Protein AF-A0AAN8ETK8-F1 (afdb_monomer_lite)

pLDDT: mean 74.11, std 19.57, range [38.56, 96.75]

Structure (mmCIF, N/CA/C/O backbone):
data_AF-A0AAN8ETK8-F1
#
_entry.id   AF-A0AAN8ETK8-F1
#
loop_
_atom_site.group_PDB
_atom_site.id
_atom_site.type_symbol
_atom_site.label_atom_id
_atom_site.label_alt_id
_atom_site.label_comp_id
_atom_site.label_asym_id
_atom_site.label_entity_id
_atom_site.label_seq_id
_atom_site.pdbx_PDB_ins_code
_atom_site.Cartn_x
_atom_site.Cartn_y
_atom_site.Cartn_z
_atom_site.occupancy
_atom_site.B_iso_or_equiv
_atom_site.auth_seq_id
_atom_site.auth_comp_id
_atom_site.auth_asym_id
_atom_site.auth_atom_id
_atom_site.pdbx_PDB_model_num
ATOM 1 N N . LEU A 1 1 ? 7.767 -2.234 -12.163 1.00 72.00 1 LEU A N 1
ATOM 2 C CA . LEU A 1 1 ? 8.259 -2.476 -10.790 1.00 72.00 1 LEU A CA 1
ATOM 3 C C . LEU A 1 1 ? 7.826 -3.874 -10.368 1.00 72.00 1 LEU A C 1
ATOM 5 O O . LEU A 1 1 ? 6.645 -4.181 -10.501 1.00 72.00 1 LEU A O 1
ATOM 9 N N . VAL A 1 2 ? 8.758 -4.718 -9.932 1.00 86.69 2 VAL A N 1
ATOM 10 C CA . VAL A 1 2 ? 8.473 -6.072 -9.434 1.00 86.69 2 VAL A CA 1
ATOM 11 C C . VAL A 1 2 ? 8.632 -6.039 -7.916 1.00 86.69 2 VAL A C 1
ATOM 13 O O . VAL A 1 2 ? 9.653 -5.566 -7.430 1.00 86.69 2 VAL A O 1
ATOM 16 N N . PHE A 1 3 ? 7.608 -6.474 -7.181 1.00 91.44 3 PHE A N 1
ATOM 17 C CA . PHE A 1 3 ? 7.671 -6.575 -5.720 1.00 91.44 3 PHE A CA 1
ATOM 18 C C . PHE A 1 3 ? 8.444 -7.823 -5.304 1.00 91.44 3 PHE A C 1
ATOM 20 O O . PHE A 1 3 ? 8.356 -8.848 -5.981 1.00 91.44 3 PHE A O 1
ATOM 27 N N . THR A 1 4 ? 9.124 -7.763 -4.160 1.00 95.06 4 THR A N 1
ATOM 28 C CA . THR A 1 4 ? 9.627 -8.976 -3.505 1.00 95.06 4 THR A CA 1
ATOM 29 C C . THR A 1 4 ? 8.462 -9.835 -3.008 1.00 95.06 4 THR A C 1
ATOM 31 O O . THR A 1 4 ? 7.333 -9.355 -2.847 1.00 95.06 4 THR A O 1
ATOM 34 N N . ASP A 1 5 ? 8.723 -11.113 -2.731 1.00 92.94 5 ASP A N 1
ATOM 35 C CA . ASP A 1 5 ? 7.687 -12.017 -2.223 1.00 92.94 5 ASP A CA 1
ATOM 36 C C . ASP A 1 5 ? 7.090 -11.536 -0.899 1.00 92.94 5 ASP A C 1
ATOM 38 O O . ASP A 1 5 ? 5.873 -11.599 -0.716 1.00 92.94 5 ASP A O 1
ATOM 42 N N . ILE A 1 6 ? 7.927 -10.989 -0.013 1.00 92.44 6 ILE A N 1
ATOM 43 C CA . ILE A 1 6 ? 7.503 -10.428 1.275 1.00 92.44 6 ILE A CA 1
ATOM 44 C C . ILE A 1 6 ? 6.607 -9.209 1.037 1.00 92.44 6 ILE A C 1
ATOM 46 O O . ILE A 1 6 ? 5.463 -9.198 1.483 1.00 92.44 6 ILE A O 1
ATOM 50 N N . GLN A 1 7 ? 7.056 -8.234 0.233 1.00 94.06 7 GLN A N 1
ATOM 51 C CA . GLN A 1 7 ? 6.262 -7.042 -0.099 1.00 94.06 7 GLN A CA 1
ATOM 52 C C . GLN A 1 7 ? 4.895 -7.417 -0.679 1.00 94.06 7 GLN A C 1
ATOM 54 O O . GLN A 1 7 ? 3.865 -6.877 -0.273 1.00 94.06 7 GLN A O 1
ATOM 59 N N . LYS A 1 8 ? 4.867 -8.376 -1.609 1.00 94.25 8 LYS A N 1
ATOM 60 C CA . LYS A 1 8 ? 3.634 -8.845 -2.242 1.00 94.25 8 LYS A CA 1
ATOM 61 C C . LYS A 1 8 ? 2.696 -9.513 -1.236 1.00 94.25 8 LYS A C 1
ATOM 63 O O . LYS A 1 8 ? 1.506 -9.197 -1.241 1.00 94.25 8 LYS A O 1
ATOM 68 N N . ARG A 1 9 ? 3.201 -10.418 -0.391 1.00 93.38 9 ARG 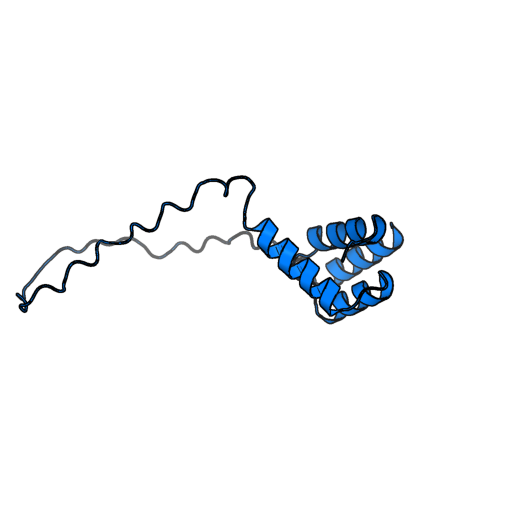A N 1
ATOM 69 C CA . ARG A 1 9 ? 2.393 -11.126 0.618 1.00 93.38 9 ARG A CA 1
ATOM 70 C C . ARG A 1 9 ? 1.816 -10.157 1.644 1.00 93.38 9 ARG A C 1
ATOM 72 O O . ARG A 1 9 ? 0.611 -10.206 1.887 1.00 93.38 9 ARG A O 1
ATOM 79 N N . THR A 1 10 ? 2.620 -9.225 2.150 1.00 94.25 10 THR A N 1
ATOM 80 C CA . THR A 1 10 ? 2.177 -8.205 3.108 1.00 94.25 10 THR A CA 1
ATOM 81 C C . THR A 1 10 ? 1.108 -7.295 2.502 1.00 94.25 10 THR A C 1
ATOM 83 O O . THR A 1 10 ? 0.029 -7.146 3.073 1.00 94.25 10 THR A O 1
ATOM 86 N N . LEU A 1 11 ? 1.329 -6.759 1.294 1.00 95.00 11 LEU A N 1
ATOM 87 C CA . LEU A 1 11 ? 0.341 -5.922 0.599 1.00 95.00 11 LEU A CA 1
ATOM 88 C C . LEU A 1 11 ? -0.981 -6.664 0.333 1.00 95.00 11 LEU A C 1
ATOM 90 O O . LEU A 1 11 ? -2.062 -6.088 0.471 1.00 95.00 11 LEU A O 1
ATOM 94 N N . GLN A 1 12 ? -0.916 -7.948 -0.028 1.00 94.38 12 GLN A N 1
ATOM 95 C CA . GLN A 1 12 ? -2.103 -8.784 -0.223 1.00 94.38 12 GLN A CA 1
ATOM 96 C C . GLN A 1 12 ? -2.845 -9.071 1.086 1.00 94.38 12 GLN A C 1
ATOM 98 O O . GLN A 1 12 ? -4.076 -9.050 1.090 1.00 94.38 12 GLN A O 1
ATOM 103 N N . ALA A 1 13 ? -2.127 -9.339 2.179 1.00 92.75 13 ALA A N 1
ATOM 104 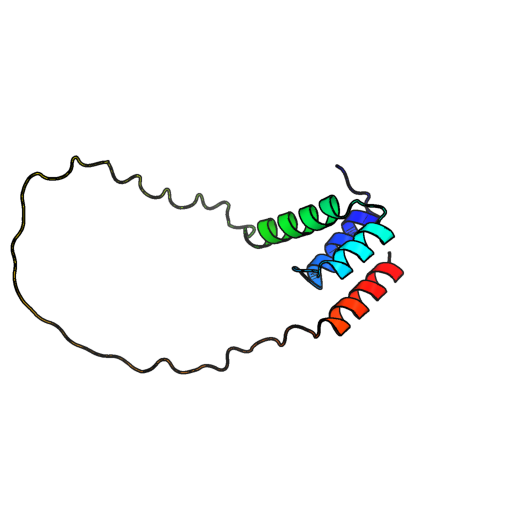C CA . ALA A 1 13 ? -2.719 -9.559 3.495 1.00 92.75 13 ALA A CA 1
ATOM 105 C C . ALA A 1 13 ? -3.463 -8.306 3.977 1.00 92.75 13 ALA A C 1
ATOM 107 O O . ALA A 1 13 ? -4.635 -8.389 4.340 1.00 92.75 13 ALA A O 1
ATOM 108 N N . ILE A 1 14 ? -2.837 -7.134 3.852 1.00 93.44 14 ILE A N 1
ATOM 109 C CA . ILE A 1 14 ? -3.466 -5.852 4.191 1.00 93.44 14 ILE A CA 1
ATOM 110 C C . ILE A 1 14 ? -4.686 -5.583 3.303 1.00 93.44 14 ILE A C 1
ATOM 112 O O . ILE A 1 14 ? -5.709 -5.140 3.807 1.00 93.44 14 ILE A O 1
ATOM 116 N N . PHE A 1 15 ? -4.634 -5.885 2.000 1.00 94.19 15 PHE A N 1
ATOM 117 C CA . PHE A 1 15 ? -5.779 -5.677 1.101 1.00 94.19 15 PHE A CA 1
ATOM 118 C C . PHE A 1 15 ? -7.014 -6.513 1.470 1.00 94.19 15 PHE A C 1
ATOM 120 O O . PHE A 1 15 ? -8.144 -6.081 1.223 1.00 94.19 15 PHE A O 1
ATOM 127 N N . LYS A 1 16 ? -6.811 -7.705 2.045 1.00 91.19 16 LYS A N 1
ATOM 128 C CA . LYS A 1 16 ? -7.904 -8.549 2.550 1.00 91.19 16 LYS A CA 1
ATOM 129 C C . LYS A 1 16 ? -8.559 -7.943 3.788 1.00 91.19 16 LYS A C 1
ATOM 131 O O . LYS A 1 16 ? -9.777 -8.025 3.907 1.00 91.19 16 LYS A O 1
ATOM 136 N N . GLU A 1 17 ? -7.763 -7.319 4.651 1.00 90.44 17 GLU A N 1
ATOM 137 C CA . GLU A 1 17 ? -8.243 -6.638 5.855 1.00 90.44 17 GLU A CA 1
ATOM 138 C C . GLU A 1 17 ? -8.924 -5.303 5.513 1.00 90.44 17 GLU A C 1
ATOM 140 O O . GLU A 1 17 ? -10.023 -5.000 5.973 1.00 90.44 17 GLU A O 1
ATOM 145 N N . THR A 1 18 ? -8.307 -4.510 4.634 1.00 91.94 18 THR A N 1
ATOM 146 C CA . THR A 1 18 ? -8.856 -3.245 4.150 1.00 91.94 18 THR A CA 1
ATOM 147 C C . THR A 1 18 ? -8.526 -2.977 2.686 1.00 91.94 18 THR A C 1
ATOM 149 O O . THR A 1 18 ? -7.380 -2.852 2.258 1.00 91.94 18 THR A O 1
ATOM 152 N N . GLN A 1 19 ? -9.578 -2.782 1.890 1.00 92.56 19 GLN A N 1
ATOM 153 C CA . GLN A 1 19 ? -9.446 -2.398 0.481 1.00 92.56 19 GLN A CA 1
ATOM 154 C C . GLN A 1 19 ? -9.148 -0.903 0.282 1.00 92.56 19 GLN A C 1
ATOM 156 O O . GLN A 1 19 ? -8.856 -0.469 -0.839 1.00 92.56 19 GLN A O 1
ATOM 161 N N . ARG A 1 20 ? -9.310 -0.090 1.333 1.00 93.50 20 ARG A N 1
ATOM 162 C CA . ARG A 1 20 ? -9.194 1.375 1.295 1.00 93.50 20 ARG A CA 1
ATOM 163 C C . ARG A 1 20 ? -8.373 1.864 2.495 1.00 93.50 20 ARG A C 1
ATOM 165 O O . ARG A 1 20 ? -8.930 2.553 3.348 1.00 93.50 20 ARG A O 1
ATOM 172 N N . PRO A 1 21 ? -7.080 1.509 2.579 1.00 92.00 21 PRO A N 1
ATOM 173 C CA . PRO A 1 21 ? -6.212 2.028 3.631 1.00 92.00 21 PRO A CA 1
ATOM 174 C C . PRO A 1 21 ? -6.173 3.563 3.582 1.00 92.00 21 PRO A C 1
ATOM 176 O O . PRO A 1 21 ? -6.159 4.154 2.494 1.00 92.00 21 PRO A O 1
ATOM 179 N N . SER A 1 22 ? -6.176 4.209 4.750 1.00 93.19 22 SER A N 1
ATOM 180 C CA . SER A 1 22 ? -6.070 5.669 4.880 1.00 93.19 22 SER A CA 1
ATOM 181 C C . SER A 1 22 ? -4.718 6.173 4.355 1.00 93.19 22 SER A C 1
ATOM 183 O O . SER A 1 22 ? -3.795 5.389 4.129 1.00 93.19 22 SER A O 1
ATOM 185 N N . ARG A 1 23 ? -4.574 7.488 4.141 1.00 92.62 23 ARG A N 1
ATOM 186 C CA . ARG A 1 23 ? -3.295 8.066 3.685 1.00 92.62 23 ARG A CA 1
ATOM 187 C C . ARG A 1 23 ? -2.168 7.813 4.689 1.00 92.62 23 ARG A C 1
ATOM 189 O O . ARG A 1 23 ? -1.070 7.461 4.277 1.00 92.62 23 ARG A O 1
ATOM 196 N N . GLU A 1 24 ? -2.463 7.964 5.976 1.00 92.12 24 GLU A N 1
ATOM 197 C CA . GLU A 1 24 ? -1.524 7.699 7.070 1.00 92.12 24 GLU A CA 1
ATOM 198 C C . GLU A 1 24 ? -1.085 6.230 7.079 1.00 92.12 24 GLU A C 1
ATOM 200 O O . GLU A 1 24 ? 0.105 5.936 7.038 1.00 92.12 24 GLU A O 1
ATOM 205 N N . MET A 1 25 ? -2.036 5.299 6.967 1.00 92.44 25 MET A N 1
ATOM 206 C CA . MET A 1 25 ? -1.727 3.873 6.871 1.00 92.44 25 MET A CA 1
ATOM 207 C C . MET A 1 25 ? -0.888 3.541 5.628 1.00 92.44 25 MET A C 1
ATOM 209 O O . MET A 1 25 ? 0.054 2.756 5.709 1.00 92.44 25 MET A O 1
ATOM 213 N N . GLN A 1 26 ? -1.187 4.143 4.472 1.00 94.25 26 GLN A N 1
ATOM 214 C CA . GLN A 1 26 ? -0.375 3.966 3.262 1.00 94.25 26 GLN A CA 1
ATOM 215 C C . GLN A 1 26 ? 1.063 4.461 3.451 1.00 94.25 26 GLN A C 1
ATOM 217 O O . GLN A 1 26 ? 1.980 3.842 2.914 1.00 94.25 26 GLN A O 1
ATOM 222 N N . GLN A 1 27 ? 1.264 5.532 4.224 1.00 95.50 27 GLN A N 1
ATOM 223 C CA . GLN A 1 27 ? 2.591 6.038 4.563 1.00 95.50 27 GLN A CA 1
ATOM 224 C C . GLN A 1 27 ? 3.356 5.050 5.451 1.00 95.50 27 GLN A C 1
ATOM 226 O O . GLN A 1 27 ? 4.482 4.691 5.117 1.00 95.50 27 GLN A O 1
ATOM 231 N N . THR A 1 28 ? 2.718 4.499 6.487 1.00 93.44 28 THR A N 1
ATOM 232 C CA . THR A 1 28 ? 3.323 3.443 7.315 1.00 93.44 28 THR A CA 1
ATOM 233 C C . THR A 1 28 ? 3.694 2.204 6.492 1.00 93.44 28 THR A C 1
ATOM 235 O O . THR A 1 28 ? 4.781 1.654 6.654 1.00 93.44 28 THR A O 1
ATOM 238 N N . ILE A 1 29 ? 2.825 1.777 5.566 1.00 93.44 29 ILE A N 1
ATOM 239 C CA . ILE A 1 29 ? 3.096 0.640 4.669 1.00 93.44 29 ILE A CA 1
ATOM 240 C C . ILE A 1 29 ? 4.303 0.915 3.768 1.00 93.44 29 ILE A C 1
ATOM 242 O O . ILE A 1 29 ? 5.156 0.043 3.600 1.00 93.44 29 ILE A O 1
ATOM 246 N N . ALA A 1 30 ? 4.375 2.115 3.192 1.00 95.31 30 ALA A N 1
ATOM 247 C CA . ALA A 1 30 ? 5.479 2.547 2.343 1.00 95.31 30 ALA A CA 1
ATOM 248 C C . ALA A 1 30 ? 6.819 2.492 3.096 1.00 95.31 30 ALA A C 1
ATOM 250 O O . ALA A 1 30 ? 7.781 1.894 2.611 1.00 95.31 30 ALA A O 1
ATOM 251 N N . GLU A 1 31 ? 6.858 3.020 4.319 1.00 94.94 31 GLU A N 1
ATOM 252 C CA . GLU A 1 31 ? 8.056 3.024 5.162 1.00 94.94 31 GLU A CA 1
ATOM 253 C C . GLU A 1 31 ? 8.521 1.611 5.539 1.00 94.94 31 GLU A C 1
ATOM 255 O O . GLU A 1 31 ? 9.707 1.303 5.392 1.00 94.94 31 GLU A O 1
ATOM 260 N N . HIS A 1 32 ? 7.603 0.739 5.973 1.00 91.62 32 HIS A N 1
ATOM 261 C CA . HIS A 1 32 ? 7.938 -0.620 6.418 1.00 91.62 32 HIS A CA 1
ATOM 262 C C . HIS A 1 32 ? 8.405 -1.515 5.266 1.00 91.62 32 HIS A C 1
ATOM 264 O O . HIS A 1 32 ? 9.347 -2.290 5.409 1.00 91.62 32 HIS A O 1
ATOM 270 N N . LEU A 1 33 ? 7.773 -1.381 4.098 1.00 94.06 33 LEU A N 1
ATOM 271 C CA . LEU A 1 33 ? 8.108 -2.171 2.913 1.00 94.06 33 LEU A CA 1
ATOM 272 C C . LEU A 1 33 ? 9.238 -1.565 2.073 1.00 94.06 33 LEU A C 1
ATOM 274 O O . LEU A 1 33 ? 9.618 -2.171 1.068 1.00 94.06 33 LEU A O 1
ATOM 278 N N . ARG A 1 34 ? 9.764 -0.395 2.469 1.00 95.06 34 ARG A N 1
ATOM 279 C CA . ARG A 1 34 ? 10.747 0.394 1.706 1.00 95.06 34 ARG A CA 1
ATOM 280 C C . ARG A 1 34 ? 10.277 0.649 0.268 1.00 95.06 34 ARG A C 1
ATOM 282 O O . ARG A 1 34 ? 11.010 0.433 -0.693 1.00 95.06 34 ARG A O 1
ATOM 289 N N . LEU A 1 35 ? 9.024 1.073 0.132 1.00 95.56 35 LEU A N 1
ATOM 290 C CA . LEU A 1 35 ? 8.376 1.424 -1.131 1.00 95.56 35 LEU A CA 1
ATOM 291 C C . LEU A 1 35 ? 7.977 2.898 -1.123 1.00 95.56 35 LEU A C 1
ATOM 293 O O . LEU A 1 35 ? 7.706 3.466 -0.073 1.00 95.56 35 LEU A O 1
ATOM 297 N N . ASP A 1 36 ? 7.841 3.499 -2.302 1.00 96.75 36 ASP A N 1
ATOM 298 C CA . ASP A 1 36 ? 7.268 4.841 -2.404 1.00 96.75 36 ASP A CA 1
ATOM 299 C C . ASP A 1 36 ? 5.766 4.838 -2.101 1.00 96.75 36 ASP A C 1
ATOM 301 O O . ASP A 1 36 ? 5.028 3.935 -2.512 1.00 96.75 36 ASP A O 1
ATOM 305 N N . LEU A 1 37 ? 5.274 5.919 -1.488 1.00 95.44 37 LEU A N 1
ATOM 306 C CA . LEU A 1 37 ? 3.845 6.101 -1.207 1.00 95.44 37 LEU A CA 1
ATOM 307 C C . LEU A 1 37 ? 2.980 5.966 -2.472 1.00 95.44 37 LEU A C 1
ATOM 309 O O . LEU A 1 37 ? 1.922 5.340 -2.443 1.00 95.44 37 LEU A O 1
ATOM 313 N N . SER A 1 38 ? 3.452 6.503 -3.602 1.00 96.56 38 SER A N 1
ATOM 314 C CA . SER A 1 38 ? 2.771 6.382 -4.899 1.00 96.56 38 SER A CA 1
ATOM 315 C C . SER A 1 38 ? 2.655 4.921 -5.345 1.00 96.56 38 SER A C 1
ATOM 317 O O . SER A 1 38 ? 1.598 4.481 -5.797 1.00 96.56 38 SER A O 1
ATOM 319 N N . THR A 1 39 ? 3.709 4.127 -5.150 1.00 96.31 39 THR A N 1
ATOM 320 C CA . THR A 1 39 ? 3.719 2.694 -5.468 1.00 96.31 39 THR A CA 1
ATOM 321 C C . THR A 1 39 ? 2.680 1.934 -4.646 1.00 96.31 39 THR A C 1
ATOM 323 O O . THR A 1 39 ? 1.913 1.140 -5.199 1.00 96.31 39 THR A O 1
ATOM 326 N N . VAL A 1 40 ? 2.597 2.219 -3.346 1.00 96.12 40 VAL A N 1
ATOM 327 C CA . VAL A 1 40 ? 1.604 1.620 -2.444 1.00 96.12 40 VAL A CA 1
ATOM 328 C C . VAL A 1 40 ? 0.182 2.031 -2.847 1.00 96.12 40 VAL A C 1
ATOM 330 O O . VAL A 1 40 ? -0.684 1.172 -3.027 1.00 96.12 40 VAL A O 1
ATOM 333 N N . ALA A 1 41 ? -0.061 3.322 -3.087 1.00 96.25 41 ALA A N 1
ATOM 334 C CA . ALA A 1 41 ? -1.360 3.827 -3.533 1.00 96.25 41 ALA A CA 1
ATOM 335 C C . ALA A 1 41 ? -1.815 3.173 -4.852 1.00 96.25 41 ALA A C 1
ATOM 337 O O . ALA A 1 41 ? -2.964 2.731 -4.986 1.00 96.25 41 ALA A O 1
ATOM 338 N N . ASN A 1 42 ? -0.895 3.044 -5.811 1.00 96.38 42 ASN A N 1
ATOM 339 C CA . ASN A 1 42 ? -1.135 2.388 -7.092 1.00 96.38 42 ASN A CA 1
ATOM 340 C C . ASN A 1 42 ? -1.463 0.905 -6.919 1.00 96.38 42 ASN A C 1
ATOM 342 O O . ASN A 1 42 ? -2.379 0.404 -7.576 1.00 96.38 42 ASN A O 1
ATOM 346 N N . PHE A 1 43 ? -0.774 0.196 -6.020 1.00 96.44 43 PHE A N 1
ATOM 347 C CA . PHE A 1 43 ? -1.098 -1.194 -5.711 1.00 96.44 43 PHE A CA 1
ATOM 348 C C . PHE A 1 43 ? -2.556 -1.335 -5.256 1.00 96.44 43 PHE A C 1
ATOM 350 O O . PHE A 1 43 ? -3.313 -2.091 -5.867 1.00 96.44 43 PHE A O 1
ATOM 357 N N . PHE A 1 44 ? -2.985 -0.568 -4.248 1.00 96.00 44 PHE A N 1
ATOM 358 C CA . PHE A 1 44 ? -4.344 -0.664 -3.703 1.00 96.00 44 PHE A CA 1
ATOM 359 C C . PHE A 1 44 ? -5.420 -0.218 -4.703 1.00 96.00 44 PHE A C 1
ATOM 361 O O . PHE A 1 44 ? -6.509 -0.797 -4.757 1.00 96.00 44 PHE A O 1
ATOM 368 N N . MET A 1 45 ? -5.117 0.771 -5.549 1.00 94.75 45 MET A N 1
ATOM 369 C CA . MET A 1 45 ? -5.985 1.155 -6.664 1.00 94.75 45 MET A CA 1
ATOM 370 C C . MET A 1 45 ? -6.176 -0.002 -7.652 1.00 94.75 45 MET A C 1
ATOM 372 O O . MET A 1 45 ? -7.308 -0.325 -8.023 1.00 94.75 45 MET A O 1
ATOM 376 N N . ASN A 1 46 ? -5.077 -0.639 -8.058 1.00 95.19 46 ASN A N 1
ATOM 377 C CA . ASN A 1 46 ? -5.088 -1.751 -9.002 1.00 95.19 46 ASN A CA 1
ATOM 378 C C . ASN A 1 46 ? -5.771 -2.991 -8.420 1.00 95.19 46 ASN A C 1
ATOM 380 O O . ASN A 1 46 ? -6.603 -3.594 -9.097 1.00 95.19 46 ASN A O 1
ATOM 384 N N . ALA A 1 47 ? -5.481 -3.338 -7.166 1.00 93.81 47 ALA A N 1
ATOM 385 C CA . ALA A 1 47 ? -6.095 -4.460 -6.465 1.00 93.81 47 ALA A CA 1
ATOM 386 C C . ALA A 1 47 ? -7.619 -4.294 -6.371 1.00 93.81 47 ALA A C 1
ATOM 388 O O . ALA A 1 47 ? -8.359 -5.223 -6.687 1.00 93.81 47 ALA A O 1
ATOM 389 N N . ARG A 1 48 ? -8.103 -3.085 -6.053 1.00 93.50 48 ARG A N 1
ATOM 390 C CA . ARG A 1 48 ? -9.541 -2.776 -6.023 1.00 93.50 48 ARG A CA 1
ATOM 391 C C . ARG A 1 48 ? -10.203 -2.856 -7.398 1.00 93.50 48 ARG A C 1
ATOM 393 O O . ARG A 1 48 ? -11.353 -3.267 -7.495 1.00 93.50 48 ARG A O 1
ATOM 400 N N . ARG A 1 49 ? -9.520 -2.431 -8.466 1.00 90.81 49 ARG A N 1
ATOM 401 C CA . ARG A 1 49 ? -10.059 -2.558 -9.832 1.00 90.81 49 ARG A CA 1
ATOM 402 C C . ARG A 1 49 ? -10.191 -4.031 -10.214 1.00 90.81 49 ARG A C 1
ATOM 404 O O . ARG A 1 49 ? -11.244 -4.446 -10.680 1.00 90.81 49 ARG A O 1
ATOM 411 N N . ARG A 1 50 ? -9.142 -4.814 -9.950 1.00 88.12 50 ARG A N 1
ATOM 412 C CA . ARG A 1 50 ? -9.096 -6.252 -10.237 1.00 88.12 50 ARG A CA 1
ATOM 413 C C . ARG A 1 50 ? -1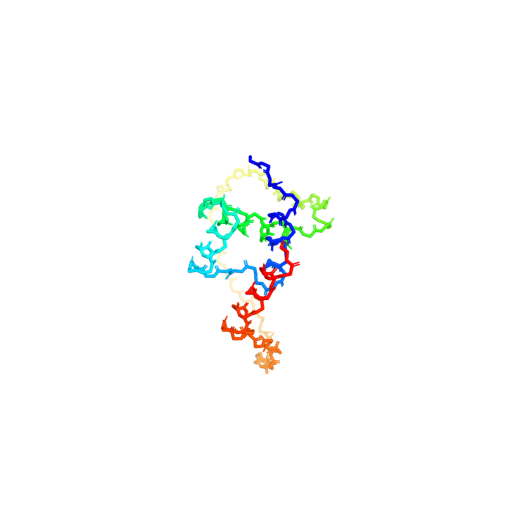0.075 -7.061 -9.389 1.00 88.12 50 ARG A C 1
ATOM 415 O O . ARG A 1 50 ? -10.590 -8.044 -9.883 1.00 88.12 50 ARG A O 1
ATOM 422 N N . SER A 1 51 ? -10.390 -6.645 -8.160 1.00 86.62 51 SER A N 1
ATOM 423 C CA . SER A 1 51 ? -11.385 -7.350 -7.337 1.00 86.62 51 SER A CA 1
ATOM 424 C C . SER A 1 51 ? -12.835 -7.144 -7.792 1.00 86.62 51 SER A C 1
ATOM 426 O O . SER A 1 51 ? -13.702 -7.917 -7.399 1.00 86.62 51 SER A O 1
ATOM 428 N N . ARG A 1 52 ? -13.115 -6.109 -8.598 1.00 82.19 52 ARG A N 1
ATOM 429 C CA . ARG A 1 52 ? -14.452 -5.836 -9.164 1.00 82.19 52 ARG A CA 1
ATOM 430 C C . ARG A 1 52 ? -14.701 -6.560 -10.481 1.00 82.19 52 ARG A C 1
ATOM 432 O O . ARG A 1 52 ? -15.843 -6.873 -10.792 1.00 82.19 52 ARG A O 1
ATOM 439 N N . ILE A 1 53 ? -13.638 -6.790 -11.242 1.00 74.69 53 ILE A N 1
ATOM 440 C CA . ILE A 1 53 ? -13.653 -7.594 -12.460 1.00 74.69 53 ILE A CA 1
ATOM 441 C C . ILE A 1 53 ? -13.556 -9.045 -11.977 1.00 74.69 53 ILE A C 1
ATOM 443 O O . ILE A 1 53 ? -12.463 -9.558 -11.756 1.00 74.69 53 ILE A O 1
ATOM 447 N N . GLY A 1 54 ? -14.698 -9.654 -11.648 1.00 63.00 54 GLY A N 1
ATOM 448 C CA . GLY A 1 54 ? -14.735 -11.041 -11.182 1.00 63.00 54 GLY A CA 1
ATOM 449 C C . GLY A 1 54 ? -14.122 -12.002 -12.215 1.00 63.00 54 GLY A C 1
ATOM 450 O O . GLY A 1 54 ? -13.998 -11.645 -13.386 1.00 63.00 54 GLY A O 1
ATOM 451 N N . PRO A 1 55 ? -13.780 -13.244 -11.828 1.00 59.62 55 PRO A N 1
ATOM 452 C CA . PRO A 1 55 ? -13.198 -14.238 -12.741 1.00 59.62 55 PRO A CA 1
ATOM 453 C C . PRO A 1 55 ? -14.108 -14.615 -13.928 1.00 59.62 55 PRO A C 1
ATOM 455 O O . PRO A 1 55 ? -13.642 -15.262 -14.854 1.00 59.62 55 PRO A O 1
ATOM 458 N N . ASN A 1 56 ? -15.376 -14.185 -13.918 1.00 50.88 56 ASN A N 1
ATOM 459 C CA . ASN A 1 56 ? -16.356 -14.400 -14.988 1.00 50.88 56 ASN A CA 1
ATOM 460 C C . ASN A 1 56 ? -16.549 -13.182 -15.912 1.00 50.88 56 ASN A C 1
ATOM 462 O O . ASN A 1 56 ? -17.467 -13.173 -16.720 1.00 50.88 56 ASN A O 1
ATOM 466 N N . SER A 1 57 ? -15.725 -12.133 -15.814 1.00 51.03 57 SER A N 1
ATOM 467 C CA . SER A 1 57 ? -15.793 -10.988 -16.741 1.00 51.03 57 SER A CA 1
ATOM 468 C C . SER A 1 57 ? -15.125 -11.247 -18.103 1.00 51.03 57 SER A C 1
ATOM 470 O O . SER A 1 57 ? -14.900 -10.299 -18.848 1.00 51.03 57 SER A O 1
ATOM 472 N N . ASP A 1 58 ? -14.832 -12.513 -18.419 1.00 50.84 58 ASP A N 1
ATOM 473 C CA . ASP A 1 58 ? -14.564 -12.990 -19.785 1.00 50.84 58 ASP A CA 1
ATOM 474 C C . ASP A 1 58 ? -15.871 -13.212 -20.578 1.00 50.84 58 ASP A C 1
ATOM 476 O O . ASP A 1 58 ? -15.858 -13.708 -21.696 1.00 50.84 58 ASP A O 1
ATOM 480 N N . GLU A 1 59 ? -17.030 -12.830 -20.030 1.00 48.91 59 GLU A N 1
ATOM 481 C CA . GLU A 1 59 ? -18.168 -12.492 -20.882 1.00 48.91 59 GLU A CA 1
ATOM 482 C C . GLU A 1 59 ? -17.808 -11.173 -21.585 1.00 48.91 59 GLU A C 1
ATOM 484 O O . GLU A 1 59 ? -17.667 -10.152 -20.893 1.00 48.91 59 GLU A O 1
ATOM 489 N N . PRO A 1 60 ? -17.611 -11.148 -22.922 1.00 50.28 60 PRO A N 1
ATOM 490 C CA . PRO A 1 60 ? -17.520 -9.881 -23.624 1.00 50.28 60 PRO A CA 1
ATOM 491 C C . PRO A 1 60 ? -18.765 -9.103 -23.221 1.00 50.28 60 PRO A C 1
ATOM 493 O O . PRO A 1 60 ? -19.871 -9.593 -23.446 1.00 50.28 60 PRO A O 1
ATOM 496 N N . GLN A 1 61 ? -18.580 -7.937 -22.579 1.00 49.47 61 GLN A N 1
ATOM 497 C CA . GLN A 1 61 ? -19.655 -6.963 -22.368 1.00 49.47 61 GLN A CA 1
ATOM 498 C C . GLN A 1 61 ? -20.528 -7.037 -23.612 1.00 49.47 61 GLN A C 1
ATOM 500 O O . GLN A 1 61 ? -19.937 -6.844 -24.684 1.00 49.47 61 GLN A O 1
ATOM 505 N N . PRO A 1 62 ? -21.832 -7.390 -23.520 1.00 47.25 62 PRO A N 1
ATOM 506 C CA . PRO A 1 62 ? -22.673 -7.446 -24.696 1.00 47.25 62 PRO A CA 1
ATOM 507 C C . PRO A 1 62 ? -22.448 -6.110 -25.356 1.00 47.25 62 PRO A C 1
ATOM 509 O O . PRO A 1 62 ? -22.700 -5.065 -24.748 1.00 47.25 62 PRO A O 1
ATOM 512 N N . TYR A 1 63 ? -21.795 -6.183 -26.514 1.00 47.66 63 TYR A N 1
ATOM 513 C CA . TYR A 1 63 ? -21.442 -5.074 -27.373 1.00 47.66 63 TYR A CA 1
ATOM 514 C C . TYR A 1 63 ? -22.628 -4.145 -27.246 1.00 47.66 63 TYR A C 1
ATOM 516 O O . TYR A 1 63 ? -23.738 -4.571 -27.580 1.00 47.66 63 TYR A O 1
ATOM 524 N N . GLN A 1 64 ? -22.441 -2.962 -26.640 1.00 53.78 64 GLN A N 1
ATOM 525 C CA . GLN A 1 64 ? -23.481 -1.949 -26.700 1.00 53.78 64 GLN A CA 1
ATOM 526 C C . GLN A 1 64 ? -23.727 -1.835 -28.183 1.00 53.78 64 GLN A C 1
ATOM 528 O O . GLN A 1 64 ? -22.834 -1.376 -28.897 1.00 53.78 64 GLN A O 1
ATOM 533 N N . GLN A 1 65 ? -24.846 -2.417 -28.626 1.00 51.09 65 GLN A N 1
ATOM 534 C CA . GLN A 1 65 ? -25.217 -2.493 -30.018 1.00 51.09 65 GLN A CA 1
ATOM 535 C C . GLN A 1 65 ? -25.057 -1.070 -30.477 1.00 51.09 65 GLN A C 1
ATOM 537 O O . GLN A 1 65 ? -25.765 -0.184 -29.989 1.00 51.09 65 GLN A O 1
ATOM 542 N N . VAL A 1 66 ? -24.025 -0.856 -31.292 1.00 52.62 66 VAL A N 1
ATOM 543 C CA . VAL A 1 66 ? -23.772 0.423 -31.916 1.00 52.62 66 VAL A CA 1
ATOM 544 C C . VAL A 1 66 ? -25.054 0.623 -32.684 1.00 52.62 66 VAL A C 1
ATOM 546 O O . VAL A 1 66 ? -25.287 -0.071 -33.673 1.00 52.62 66 VAL A O 1
ATOM 549 N N . ARG A 1 67 ? -25.972 1.423 -32.127 1.00 51.09 67 ARG A N 1
ATOM 550 C CA . ARG A 1 67 ? -27.227 1.718 -32.798 1.00 51.09 67 ARG A CA 1
ATOM 551 C C . ARG A 1 67 ? -26.763 2.219 -34.156 1.00 51.09 67 ARG A C 1
ATOM 553 O O . ARG A 1 67 ? -25.949 3.150 -34.161 1.00 51.09 67 ARG A O 1
ATOM 560 N N . PRO A 1 68 ? -27.167 1.584 -35.272 1.00 55.91 68 PRO A N 1
ATOM 561 C CA . PRO A 1 68 ? -26.893 2.153 -36.574 1.00 55.91 68 PRO A CA 1
ATOM 562 C C . PRO A 1 68 ? -27.303 3.612 -36.464 1.00 55.91 68 PRO A C 1
ATOM 564 O O . PRO A 1 68 ? -28.407 3.888 -35.981 1.00 55.91 68 PRO A O 1
ATOM 567 N N . ILE A 1 69 ? -26.376 4.523 -36.759 1.00 51.62 69 ILE A N 1
ATOM 568 C CA . ILE A 1 69 ? -26.621 5.959 -36.701 1.00 51.62 69 ILE A CA 1
ATOM 569 C C . ILE A 1 69 ? -27.639 6.206 -37.810 1.00 51.62 69 ILE A C 1
ATOM 571 O O . ILE A 1 69 ? -27.282 6.451 -38.957 1.00 51.62 69 ILE A O 1
ATOM 575 N N . SER A 1 70 ? -28.916 5.984 -37.504 1.00 53.41 70 SER A N 1
ATOM 576 C CA . SER A 1 70 ? -29.991 6.321 -38.413 1.00 53.41 70 SER A CA 1
ATOM 577 C C . SER A 1 70 ? -29.919 7.833 -38.554 1.00 53.41 70 SER A C 1
ATOM 579 O O . SER A 1 70 ? -29.808 8.516 -37.527 1.00 53.41 70 SER A O 1
ATOM 581 N N . PRO A 1 71 ? -29.921 8.365 -39.786 1.00 60.25 71 PRO A N 1
ATOM 582 C CA . PRO A 1 71 ? -30.055 9.798 -39.958 1.00 60.25 71 PRO A CA 1
ATOM 583 C C . PRO A 1 71 ? -31.304 10.254 -39.187 1.00 60.25 71 PRO A C 1
ATOM 585 O O . PRO A 1 71 ? -32.284 9.499 -39.118 1.00 60.25 71 PRO A O 1
ATOM 588 N N . PRO A 1 72 ? -31.259 11.426 -38.532 1.00 57.25 72 PRO A N 1
ATOM 589 C CA . PRO A 1 72 ? -32.400 11.906 -37.772 1.00 57.25 72 PRO A CA 1
ATOM 590 C C . PRO A 1 72 ? -33.606 11.996 -38.719 1.00 57.25 72 PRO A C 1
ATOM 592 O O . PRO A 1 72 ? -33.454 12.496 -39.834 1.00 57.25 72 PRO A O 1
ATOM 595 N N . PRO A 1 73 ? -34.786 11.488 -38.331 1.00 54.38 73 PRO A N 1
ATOM 596 C CA . PRO A 1 73 ? -35.975 11.668 -39.142 1.00 54.38 73 PRO A CA 1
ATOM 597 C C . PRO A 1 73 ? -36.339 13.158 -39.175 1.00 54.38 73 PRO A C 1
ATOM 599 O O . PRO A 1 73 ? -36.606 13.768 -38.139 1.00 54.38 73 PRO A O 1
ATOM 602 N N . ASP A 1 74 ? -36.349 13.736 -40.373 1.00 57.34 74 ASP A N 1
ATOM 603 C CA . ASP A 1 74 ? -36.979 15.023 -40.659 1.00 57.34 74 ASP A CA 1
ATOM 604 C C . ASP A 1 74 ? -38.503 14.870 -40.511 1.00 57.34 74 ASP A C 1
ATOM 606 O O . ASP A 1 74 ? -39.135 14.279 -41.387 1.00 57.34 74 ASP A O 1
ATOM 610 N N . SER A 1 75 ? -39.084 15.335 -39.391 1.00 50.94 75 SER A N 1
ATOM 611 C CA . SER A 1 75 ? -40.433 15.954 -39.239 1.00 50.94 75 SER A CA 1
ATOM 612 C C . SER A 1 75 ? -40.987 15.848 -37.794 1.00 50.94 75 SER A C 1
ATOM 614 O O . SER A 1 75 ? -40.740 14.843 -37.125 1.00 50.94 75 SER A O 1
ATOM 616 N N . PRO A 1 76 ? -41.761 16.844 -37.293 1.00 52.75 76 PRO A N 1
ATOM 617 C CA . PRO A 1 76 ? -42.276 16.893 -35.913 1.00 52.75 76 PRO A CA 1
ATOM 618 C C . PRO A 1 76 ? -43.731 16.329 -35.786 1.00 52.75 76 PRO A C 1
ATOM 620 O O . PRO A 1 76 ? -44.257 15.798 -36.760 1.00 52.75 76 PRO A O 1
ATOM 623 N N . PRO A 1 77 ? -44.386 16.410 -34.600 1.00 60.72 77 PRO A N 1
ATOM 624 C CA . PRO A 1 77 ? -44.900 15.311 -33.754 1.00 60.72 77 PRO A CA 1
ATOM 625 C C . PRO A 1 77 ? -46.346 14.829 -34.079 1.00 60.72 77 PRO A C 1
ATOM 627 O O . PRO A 1 77 ? -46.982 15.340 -34.998 1.00 60.72 77 PRO A O 1
ATOM 630 N N . PRO A 1 78 ? -46.950 13.956 -33.241 1.00 44.38 78 PRO A N 1
ATOM 631 C CA . PRO A 1 78 ? -48.279 14.323 -32.747 1.00 44.38 78 PRO A CA 1
ATOM 632 C C . PRO A 1 78 ? -48.407 14.226 -31.222 1.00 44.38 78 PRO A C 1
ATOM 634 O O . PRO A 1 78 ? -47.943 13.293 -30.568 1.00 44.38 78 PRO A O 1
ATOM 637 N N . ALA A 1 79 ? -49.087 15.225 -30.663 1.00 49.72 79 ALA A N 1
ATOM 638 C CA . ALA A 1 79 ? -49.690 15.162 -29.345 1.00 49.72 79 ALA A CA 1
ATOM 639 C C . ALA A 1 79 ? -50.798 14.093 -29.330 1.00 49.72 79 ALA A C 1
ATOM 641 O O . ALA A 1 79 ? -51.561 14.000 -30.289 1.00 49.72 79 ALA A O 1
ATOM 642 N N . ASN A 1 80 ? -50.938 13.352 -28.228 1.00 43.41 80 ASN A N 1
ATOM 643 C CA . ASN A 1 80 ? -52.095 13.445 -27.324 1.00 43.41 80 ASN A CA 1
ATOM 644 C C . ASN A 1 80 ? -52.378 12.127 -26.562 1.00 43.41 80 ASN A C 1
ATOM 646 O O . ASN A 1 80 ? -52.495 11.061 -27.153 1.00 43.41 80 ASN A O 1
ATOM 650 N N . ALA A 1 81 ? -52.577 12.304 -25.252 1.00 42.00 81 ALA A N 1
ATOM 651 C CA . ALA A 1 81 ? -53.511 11.624 -24.347 1.00 42.00 81 ALA A CA 1
ATOM 652 C C . ALA A 1 81 ? -53.441 10.109 -24.050 1.00 42.00 81 ALA A C 1
ATOM 654 O O . ALA A 1 81 ? -53.852 9.277 -24.849 1.00 42.00 81 ALA A O 1
ATOM 655 N N . GLY A 1 82 ? -53.188 9.844 -22.755 1.00 38.56 82 GLY A N 1
ATOM 656 C CA . GLY A 1 82 ? -53.939 8.890 -21.919 1.00 38.56 82 GLY A CA 1
ATOM 657 C C . GLY A 1 82 ? -53.520 7.420 -22.038 1.00 38.56 82 GLY A C 1
ATOM 658 O O . GLY A 1 82 ? -53.182 6.954 -23.109 1.00 38.56 82 GLY A O 1
ATOM 659 N N . SER A 1 83 ? -53.525 6.562 -21.023 1.00 41.81 83 SER A N 1
ATOM 660 C CA . SER A 1 83 ? -54.015 6.569 -19.642 1.00 41.81 83 SER A CA 1
ATOM 661 C C . SER A 1 83 ? -53.507 5.254 -19.028 1.00 41.81 83 SER A C 1
ATOM 663 O O . SER A 1 83 ? -53.453 4.257 -19.746 1.00 41.81 83 SER A O 1
ATOM 665 N N . GLY A 1 84 ? -53.207 5.180 -17.727 1.00 39.28 84 GLY A N 1
ATOM 666 C CA . GLY A 1 84 ? -53.015 3.866 -17.090 1.00 39.28 84 GLY A CA 1
ATOM 667 C C . GLY A 1 84 ? -52.220 3.861 -15.792 1.00 39.28 84 GLY A C 1
ATOM 668 O O . GLY A 1 84 ? -51.046 3.516 -15.780 1.00 39.28 84 GLY A O 1
ATOM 669 N N . SER A 1 85 ? -52.889 4.247 -14.708 1.00 46.38 85 SER A N 1
ATOM 670 C CA . SER A 1 85 ? -52.472 4.091 -13.309 1.00 46.38 85 SER A CA 1
ATOM 671 C C . SER A 1 85 ? -52.286 2.618 -12.902 1.00 46.38 85 SER A C 1
ATOM 673 O O . SER A 1 85 ? -52.879 1.749 -13.536 1.00 46.38 85 SER A O 1
ATOM 675 N N . LEU A 1 86 ? -51.514 2.400 -11.822 1.00 43.94 86 LEU A N 1
ATOM 676 C CA . LEU A 1 86 ? -51.533 1.342 -10.780 1.00 43.94 86 LEU A CA 1
ATOM 677 C C . LEU A 1 86 ? -50.060 1.058 -10.392 1.00 43.94 86 LEU A C 1
ATOM 679 O O . LEU A 1 86 ? -49.337 0.385 -11.111 1.00 43.94 86 LEU A O 1
ATOM 683 N N . GLY A 1 87 ? -49.467 1.680 -9.370 1.00 46.34 87 GLY A N 1
ATOM 684 C CA . GLY A 1 87 ? -49.844 1.582 -7.962 1.00 46.34 87 GLY A CA 1
ATOM 685 C C . GLY A 1 87 ? -49.156 0.366 -7.335 1.00 46.34 87 GLY A C 1
ATOM 686 O O . GLY A 1 87 ? -49.652 -0.731 -7.531 1.00 46.34 87 GLY A O 1
ATOM 687 N N . ASN A 1 88 ? -48.040 0.548 -6.607 1.00 47.03 88 ASN A N 1
ATOM 688 C CA . ASN A 1 88 ? -47.520 -0.434 -5.636 1.00 47.03 88 ASN A CA 1
ATOM 689 C C . ASN A 1 88 ? -46.451 0.167 -4.691 1.00 47.03 88 ASN A C 1
ATOM 691 O O . ASN A 1 88 ? -45.291 0.293 -5.066 1.00 47.03 88 ASN A O 1
ATOM 695 N N . GLY A 1 89 ? -46.878 0.478 -3.457 1.00 54.62 89 GLY A N 1
ATOM 696 C CA . GLY A 1 89 ? -46.149 0.258 -2.193 1.00 54.62 89 GLY A CA 1
ATOM 697 C C . GLY A 1 89 ? -44.962 1.171 -1.809 1.00 54.62 89 GLY A C 1
ATOM 698 O O . GLY A 1 89 ? -44.068 1.401 -2.619 1.00 54.62 89 GLY A O 1
ATOM 699 N N . PRO A 1 90 ? -44.873 1.642 -0.544 1.00 61.38 90 PRO A N 1
ATOM 700 C CA . PRO A 1 90 ? -43.655 2.272 -0.033 1.00 61.38 90 PRO A CA 1
ATOM 701 C C . PRO A 1 90 ? -42.521 1.233 0.064 1.00 61.38 90 PRO A C 1
ATOM 703 O O . PRO A 1 90 ? -42.783 0.072 0.392 1.00 61.38 90 PRO A O 1
ATOM 706 N N . PRO A 1 91 ? -41.251 1.611 -0.178 1.00 57.09 91 PRO A N 1
ATOM 707 C CA . PRO A 1 91 ? -40.142 0.680 -0.054 1.00 57.09 91 PRO A CA 1
ATOM 708 C C . PRO A 1 91 ? -39.986 0.276 1.415 1.00 57.09 91 PRO A C 1
ATOM 710 O O . PRO A 1 91 ? -39.633 1.084 2.271 1.00 57.09 91 PRO A O 1
ATOM 713 N N . THR A 1 92 ? -40.242 -0.996 1.707 1.00 59.31 92 THR A N 1
ATOM 714 C CA . THR A 1 92 ? -39.919 -1.632 2.985 1.00 59.31 92 THR A CA 1
ATOM 715 C C . THR A 1 92 ? -38.434 -1.450 3.295 1.00 59.31 92 THR A C 1
ATOM 717 O O . THR A 1 92 ? -37.568 -2.041 2.638 1.00 59.31 92 THR A O 1
ATOM 720 N N . SER A 1 93 ? -38.150 -0.635 4.310 1.00 58.97 93 SER A N 1
ATOM 721 C CA . SER A 1 93 ? -36.840 -0.449 4.930 1.00 58.97 93 SER A CA 1
ATOM 722 C C . SER A 1 93 ? -36.369 -1.759 5.556 1.00 58.97 93 SER A C 1
ATOM 724 O O . SER A 1 93 ? -36.586 -2.019 6.736 1.00 58.97 93 SER A O 1
ATOM 726 N N . HIS A 1 94 ? -35.714 -2.606 4.769 1.00 60.75 94 HIS A N 1
ATOM 727 C CA . HIS A 1 94 ? -34.950 -3.711 5.329 1.00 60.75 94 HIS A CA 1
ATOM 728 C C . HIS A 1 94 ? -33.778 -3.111 6.116 1.00 60.75 94 HIS A C 1
ATOM 730 O O . HIS A 1 94 ? -33.067 -2.262 5.559 1.00 60.75 94 HIS A O 1
ATOM 736 N N . PRO A 1 95 ? -33.506 -3.545 7.362 1.00 50.66 95 PRO A N 1
ATOM 737 C CA . PRO A 1 95 ? -32.219 -3.292 7.980 1.00 50.66 95 PRO A CA 1
ATOM 738 C C . PRO A 1 95 ? -31.210 -4.091 7.163 1.00 50.66 95 PRO A C 1
ATOM 740 O O . PRO A 1 95 ? -30.965 -5.274 7.389 1.00 50.66 95 PRO A O 1
ATOM 743 N N . ARG A 1 96 ? -30.668 -3.450 6.125 1.00 57.78 96 ARG A N 1
ATOM 744 C CA . ARG A 1 96 ? -29.519 -3.955 5.391 1.00 57.78 96 ARG A CA 1
ATOM 745 C C . ARG A 1 96 ? -28.491 -4.201 6.472 1.00 57.78 96 ARG A C 1
ATOM 747 O O . ARG A 1 96 ? -28.116 -3.239 7.139 1.00 57.78 96 ARG A O 1
ATOM 754 N N . ASN A 1 97 ? -28.154 -5.471 6.693 1.00 53.72 97 ASN A N 1
ATOM 755 C CA . ASN A 1 97 ? -27.162 -5.936 7.648 1.00 53.72 97 ASN A CA 1
ATOM 756 C C . ASN A 1 97 ? -25.858 -5.206 7.315 1.00 53.72 97 ASN A C 1
ATOM 758 O O . ASN A 1 97 ? -25.052 -5.638 6.488 1.00 53.72 97 ASN A O 1
ATOM 762 N N . ARG A 1 98 ? -25.749 -3.982 7.834 1.00 55.56 98 ARG A N 1
ATOM 763 C CA . ARG A 1 98 ? -24.648 -3.067 7.638 1.00 55.56 98 ARG A CA 1
ATOM 764 C C . ARG A 1 98 ? -23.616 -3.702 8.525 1.00 55.56 98 ARG A C 1
ATOM 766 O O . ARG A 1 98 ? -23.578 -3.395 9.711 1.00 55.56 98 ARG A O 1
ATOM 773 N N . ARG A 1 99 ? -22.857 -4.651 7.954 1.00 55.25 99 ARG A N 1
ATOM 774 C CA . ARG A 1 99 ? -21.576 -5.087 8.504 1.00 55.25 99 ARG A CA 1
ATOM 775 C C . ARG A 1 99 ? -20.936 -3.792 8.953 1.00 55.25 99 ARG A C 1
ATOM 777 O O . ARG A 1 99 ? -20.656 -2.938 8.105 1.00 55.25 99 ARG A O 1
ATOM 784 N N . GLN A 1 100 ? -20.897 -3.580 10.266 1.00 52.78 100 GLN A N 1
ATOM 785 C CA . GLN A 1 100 ? -20.273 -2.386 10.789 1.00 52.78 100 GLN A CA 1
ATOM 786 C C . GLN A 1 100 ? -18.873 -2.431 10.188 1.00 52.78 100 GLN A C 1
ATOM 788 O O . GLN A 1 100 ? -18.237 -3.48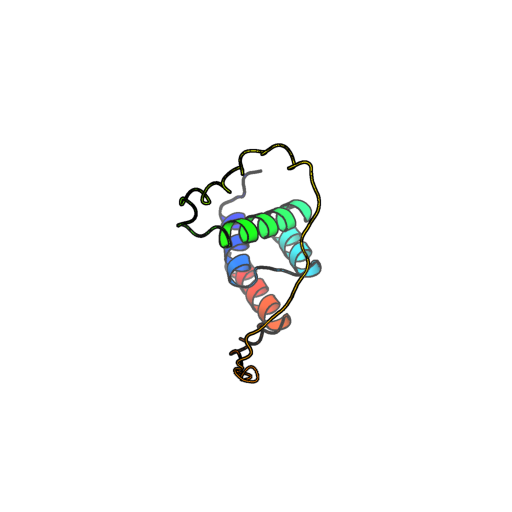9 10.274 1.00 52.78 100 GLN A O 1
ATOM 793 N N . PRO A 1 101 ? -18.436 -1.395 9.452 1.00 55.81 101 PRO A N 1
ATOM 794 C CA . PRO A 1 101 ? -17.047 -1.366 9.047 1.00 55.81 101 PRO A CA 1
ATOM 795 C C . PRO A 1 101 ? -16.265 -1.537 10.346 1.00 55.81 101 PRO A C 1
ATOM 797 O O . PRO A 1 101 ? -16.535 -0.806 11.303 1.00 55.81 101 PRO A O 1
ATOM 800 N N . ALA A 1 102 ? -15.407 -2.560 10.416 1.00 63.81 102 ALA A N 1
ATOM 801 C CA . ALA A 1 102 ? -14.518 -2.724 11.554 1.00 63.81 102 ALA A CA 1
ATOM 802 C C . ALA A 1 102 ? -13.926 -1.343 11.852 1.00 63.81 102 ALA A C 1
ATOM 804 O O . ALA A 1 102 ? -13.535 -0.628 10.919 1.00 63.81 102 ALA A O 1
ATOM 805 N N . SER A 1 103 ? -13.988 -0.918 13.117 1.00 74.88 103 SER A N 1
ATOM 806 C CA . SER A 1 103 ? -13.512 0.410 13.495 1.00 74.88 103 SER A CA 1
ATOM 807 C C . SER A 1 103 ? -12.096 0.585 12.950 1.00 74.88 103 SER A C 1
ATOM 809 O O . SER A 1 103 ? -11.308 -0.363 12.947 1.00 74.88 103 SER A O 1
ATOM 811 N N . MET A 1 104 ? -11.765 1.772 12.436 1.00 74.06 104 MET A N 1
ATOM 812 C CA . MET A 1 104 ? -10.472 1.960 11.763 1.00 74.06 104 MET A CA 1
ATOM 813 C C . MET A 1 104 ? -9.284 1.604 12.662 1.00 74.06 104 MET A C 1
ATOM 815 O O . MET A 1 104 ? -8.293 1.075 12.173 1.00 74.06 104 MET A O 1
ATOM 819 N N . GLN A 1 105 ? -9.443 1.765 13.977 1.00 77.62 105 GLN A N 1
ATOM 820 C CA . GLN A 1 105 ? -8.467 1.320 14.968 1.00 77.62 105 GLN A CA 1
ATOM 821 C C . GLN A 1 105 ? -8.241 -0.199 14.973 1.00 77.62 105 GLN A C 1
ATOM 823 O O . GLN A 1 105 ? -7.104 -0.643 15.099 1.00 77.62 105 GLN A O 1
ATOM 828 N N . HIS A 1 106 ? -9.294 -1.009 14.821 1.00 78.38 106 HIS A N 1
ATOM 829 C CA . HIS A 1 106 ? -9.152 -2.464 14.752 1.00 78.38 106 HIS A CA 1
ATOM 830 C C . HIS A 1 106 ? -8.390 -2.881 13.493 1.00 78.38 106 HIS A C 1
ATOM 832 O O . HIS A 1 106 ? -7.469 -3.686 13.564 1.00 78.38 106 HIS A O 1
ATOM 838 N N . VAL A 1 107 ? -8.721 -2.262 12.357 1.00 78.38 107 VAL A N 1
ATOM 839 C CA . VAL A 1 107 ? -8.020 -2.488 11.087 1.00 78.38 107 VAL A CA 1
ATOM 840 C C . VAL A 1 107 ? -6.536 -2.132 11.219 1.00 78.38 107 VAL A C 1
ATOM 842 O O . VAL A 1 107 ? -5.679 -2.903 10.800 1.00 78.38 107 VAL A O 1
ATOM 845 N N . GLU A 1 108 ? -6.206 -0.997 11.839 1.00 80.75 108 GLU A N 1
ATOM 846 C CA . GLU A 1 108 ? -4.816 -0.600 12.095 1.00 80.75 108 GLU A CA 1
ATOM 847 C C . GLU A 1 108 ? -4.083 -1.573 13.023 1.00 80.75 108 GLU A C 1
ATOM 849 O O . GLU A 1 108 ? -2.933 -1.922 12.752 1.00 80.75 108 GLU A O 1
ATOM 854 N N . ALA A 1 109 ? -4.742 -2.060 14.077 1.00 82.19 109 ALA A N 1
ATOM 855 C CA . ALA A 1 109 ? -4.179 -3.067 14.972 1.00 82.19 109 ALA A CA 1
ATOM 856 C C . ALA A 1 109 ? -3.872 -4.382 14.232 1.00 82.19 109 ALA A C 1
ATOM 858 O O . ALA A 1 109 ? -2.770 -4.917 14.362 1.00 82.19 109 ALA A O 1
ATOM 859 N N . THR A 1 110 ? -4.792 -4.866 13.394 1.00 82.25 110 THR A N 1
ATOM 860 C CA . THR A 1 110 ? -4.586 -6.075 12.582 1.00 82.25 110 THR A CA 1
ATOM 861 C C . THR A 1 110 ? -3.461 -5.888 11.564 1.00 82.25 110 THR A C 1
ATOM 863 O O . THR A 1 110 ? -2.628 -6.773 11.382 1.00 82.25 110 THR A O 1
ATOM 866 N N . VAL A 1 111 ? -3.372 -4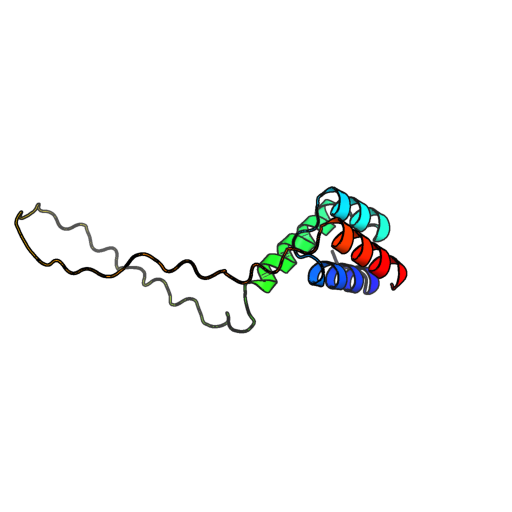.713 10.936 1.00 81.00 111 VAL A N 1
ATOM 867 C CA . VAL A 1 111 ? -2.294 -4.383 9.991 1.00 81.00 111 VAL A CA 1
ATOM 868 C C . VAL A 1 111 ? -0.931 -4.349 10.686 1.00 81.00 111 VAL A C 1
ATOM 870 O O . VAL A 1 111 ? 0.038 -4.876 10.143 1.00 81.00 111 VAL A O 1
ATOM 873 N N . ARG A 1 112 ? -0.852 -3.812 11.910 1.00 83.69 112 ARG A N 1
ATOM 874 C CA . ARG A 1 112 ? 0.365 -3.883 12.734 1.00 83.69 112 ARG A CA 1
ATOM 875 C C . ARG A 1 112 ? 0.778 -5.328 13.004 1.00 83.69 112 ARG A C 1
ATOM 877 O O . ARG A 1 112 ? 1.946 -5.647 12.839 1.00 83.69 112 ARG A O 1
ATOM 884 N N . ILE A 1 113 ? -0.163 -6.212 13.341 1.00 85.44 113 ILE A N 1
ATOM 885 C CA . ILE A 1 113 ? 0.122 -7.645 13.532 1.00 85.44 113 ILE A CA 1
ATOM 886 C C . ILE A 1 113 ? 0.632 -8.289 12.237 1.00 85.44 113 ILE A C 1
ATOM 888 O O . ILE A 1 113 ? 1.588 -9.058 12.282 1.00 85.44 113 ILE A O 1
ATOM 892 N N . ILE A 1 114 ? 0.049 -7.950 11.082 1.00 85.19 114 ILE A N 1
ATOM 893 C CA . ILE A 1 114 ? 0.520 -8.450 9.782 1.00 85.19 114 ILE A CA 1
ATOM 894 C C . ILE A 1 114 ? 1.988 -8.064 9.549 1.00 85.19 114 ILE A C 1
ATOM 896 O O . ILE A 1 114 ? 2.744 -8.896 9.060 1.00 85.19 114 ILE A O 1
ATOM 900 N N . PHE A 1 115 ? 2.415 -6.857 9.933 1.00 83.06 115 PHE A N 1
ATOM 901 C CA . PHE A 1 115 ? 3.827 -6.468 9.844 1.00 83.06 115 PHE A CA 1
ATOM 902 C C . PHE A 1 115 ? 4.752 -7.250 10.779 1.00 83.06 115 PHE A C 1
ATOM 904 O O . PHE A 1 115 ? 5.916 -7.416 10.455 1.00 83.06 115 PHE A O 1
ATOM 911 N N . PHE A 1 116 ? 4.268 -7.738 11.922 1.00 81.31 116 PHE A N 1
ATOM 912 C CA . PHE A 1 116 ? 5.074 -8.592 12.804 1.00 81.31 116 PHE A CA 1
ATOM 913 C C . PHE A 1 116 ? 5.135 -10.053 12.337 1.00 81.31 116 PHE A C 1
ATOM 915 O O . PHE A 1 116 ? 6.012 -10.796 12.771 1.00 81.31 116 PHE A O 1
ATOM 922 N N . ALA A 1 117 ? 4.200 -10.481 11.487 1.00 78.00 117 ALA A N 1
ATOM 923 C CA . ALA A 1 117 ? 4.100 -11.857 11.009 1.00 78.00 117 ALA A CA 1
ATOM 924 C C . ALA A 1 117 ? 4.920 -12.147 9.734 1.00 78.00 117 ALA A C 1
ATOM 926 O O . ALA A 1 117 ? 5.036 -13.315 9.358 1.00 78.00 117 ALA A O 1
ATOM 927 N N . TYR A 1 118 ? 5.451 -11.116 9.066 1.00 69.19 118 TYR A N 1
ATOM 928 C CA . TYR A 1 118 ? 6.182 -11.200 7.793 1.00 69.19 118 TYR A CA 1
ATOM 929 C C . TYR A 1 118 ? 7.396 -10.279 7.792 1.00 69.19 118 TYR A C 1
ATOM 931 O O . TYR A 1 118 ? 8.429 -10.701 7.226 1.00 69.19 118 TYR A O 1
#

Radius of gyration: 25.05 Å; chains: 1; bounding box: 65×31×56 Å

Sequence (118 aa):
LVFTDIQKRTLQAIFKETQRPSREMQQTIAEHLRLDLSTVANFFMNARRRSRIGPNSDEPQPYQQVRPISPPPDSPPPANAGSGSLGNGPPTSHPRNRRQPASMQHVEATVRIIFFAY

Organism: Trichostrongylus colubriformis (NCBI:txid6319)

Foldseek 3Di:
DDADPLLVVLLVQLCVLPLDDDLVRLVVSCVLRVHDSVVSVVSSVVVVVVVVCPPPVVPPPPPPPPPPPDPPDPDDDDDDDDDDDDDDDDDPDDPPVPPPSDPVVVSVVVSVVSSVVD

Secondary structure (DSSP, 8-state):
----HHHHHHHHHHHHH-SS--HHHHHHHHHHHT--HHHHHHHHHHHHHHHHS-TTTTS----------PPPP------------------------------HHHHHHHHHHHHHH-

InterPro domains:
  IPR001356 Homeodomain [PF00046] (2-52)
  IPR001356 Homeodomain [PS50071] (1-54)
  IPR001356 Homeodomain [SM00389] (2-58)
  IPR00135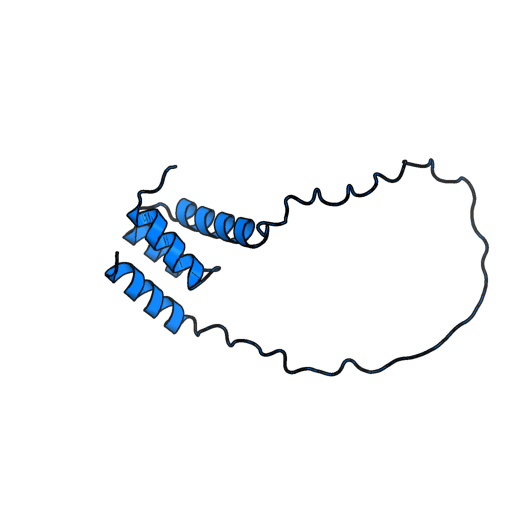6 Homeodomain [cd00086] (2-52)
  IPR009057 Homedomain-like superfamily [SSF46689] (2-55)
  IPR051649 CUT Homeobox Domain-Containing Protein [PTHR14057] (1-83)